Protein AF-A0A915P5U3-F1 (afdb_monomer_lite)

Structure (mmCIF, N/CA/C/O backbone):
data_AF-A0A915P5U3-F1
#
_entry.id   AF-A0A915P5U3-F1
#
loop_
_atom_site.group_PDB
_atom_site.id
_atom_site.type_symbol
_atom_site.label_atom_id
_atom_site.label_alt_id
_atom_site.label_comp_id
_atom_site.label_asym_id
_atom_site.label_entity_id
_atom_site.label_seq_id
_atom_site.pdbx_PDB_ins_code
_atom_site.Cartn_x
_atom_site.Cartn_y
_atom_site.Cartn_z
_atom_site.occupancy
_atom_site.B_iso_or_equiv
_atom_site.auth_seq_id
_atom_site.auth_comp_id
_atom_site.auth_asym_id
_atom_site.auth_atom_id
_atom_site.pdbx_PDB_model_num
ATOM 1 N N . MET A 1 1 ? 30.151 -20.315 -44.006 1.00 55.78 1 MET A N 1
ATOM 2 C CA . MET A 1 1 ? 29.338 -19.990 -42.812 1.00 55.78 1 MET A CA 1
ATOM 3 C C . MET A 1 1 ? 27.988 -20.669 -42.992 1.00 55.78 1 MET A C 1
ATOM 5 O O . MET A 1 1 ? 27.327 -20.391 -43.981 1.00 55.78 1 MET A O 1
ATOM 9 N N . SER A 1 2 ? 27.660 -21.656 -42.154 1.00 61.78 2 SER A N 1
ATOM 10 C CA . SER A 1 2 ? 26.509 -22.550 -42.367 1.00 61.78 2 SER A CA 1
ATOM 11 C C . SER A 1 2 ? 25.167 -21.840 -42.169 1.00 61.78 2 SER A C 1
ATOM 13 O O . SER A 1 2 ? 25.027 -21.000 -41.294 1.00 61.78 2 SER A O 1
ATOM 15 N N . SER A 1 3 ? 24.149 -22.216 -42.946 1.00 66.31 3 SER A N 1
ATOM 16 C CA . SER A 1 3 ? 22.794 -21.635 -42.882 1.00 66.31 3 SER A CA 1
ATOM 17 C C . SER A 1 3 ? 22.186 -21.658 -41.462 1.00 66.31 3 SER A C 1
ATOM 19 O O . SER A 1 3 ? 21.475 -20.743 -41.058 1.00 66.31 3 SER A O 1
ATOM 21 N N . ILE A 1 4 ? 22.570 -22.647 -40.650 1.00 71.25 4 ILE A N 1
ATOM 22 C CA . ILE A 1 4 ? 22.144 -22.826 -39.254 1.00 71.25 4 ILE A CA 1
ATOM 23 C C . ILE A 1 4 ? 22.592 -21.667 -38.345 1.00 71.25 4 ILE A C 1
ATOM 25 O O . ILE A 1 4 ? 21.835 -21.254 -37.467 1.00 71.25 4 ILE A O 1
ATOM 29 N N . THR A 1 5 ? 23.783 -21.091 -38.556 1.00 69.44 5 THR A N 1
ATOM 30 C CA . THR A 1 5 ? 2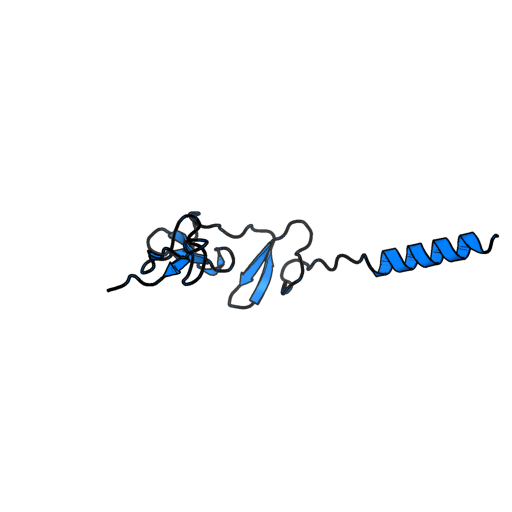4.250 -19.970 -37.723 1.00 69.44 5 THR A CA 1
ATOM 31 C C . THR A 1 5 ? 23.455 -18.691 -37.974 1.00 69.44 5 THR A C 1
ATOM 33 O O . THR A 1 5 ? 23.252 -17.927 -37.038 1.00 69.44 5 THR A O 1
ATOM 36 N N . LEU A 1 6 ? 22.928 -18.477 -39.183 1.00 69.06 6 LEU A N 1
ATOM 37 C CA . LEU A 1 6 ? 22.045 -17.340 -39.474 1.00 69.06 6 LEU A CA 1
ATOM 38 C C . LEU A 1 6 ? 20.680 -17.482 -38.781 1.00 69.06 6 LEU A C 1
ATOM 40 O O . LEU A 1 6 ? 20.172 -16.508 -38.225 1.00 69.06 6 LEU A O 1
ATOM 44 N N . PHE A 1 7 ? 20.112 -18.692 -38.742 1.00 75.12 7 PHE A N 1
ATOM 45 C CA . PHE A 1 7 ? 18.839 -18.950 -38.056 1.00 75.12 7 PHE A CA 1
ATOM 46 C C . PHE A 1 7 ? 18.932 -18.736 -36.542 1.00 75.12 7 PHE A C 1
ATOM 48 O O . PHE A 1 7 ? 18.062 -18.093 -35.958 1.00 75.12 7 PHE A O 1
ATOM 55 N N . LEU A 1 8 ? 20.007 -19.212 -35.909 1.00 74.00 8 LEU A N 1
ATOM 56 C CA . LEU A 1 8 ? 20.205 -19.043 -34.468 1.00 74.00 8 LEU A CA 1
ATOM 57 C C . LEU A 1 8 ? 20.421 -17.574 -34.078 1.00 74.00 8 LEU A C 1
ATOM 59 O O . LEU A 1 8 ? 19.855 -17.123 -33.086 1.00 74.00 8 LEU A O 1
ATOM 63 N N . VAL A 1 9 ? 21.161 -16.805 -34.884 1.00 76.69 9 VAL A N 1
ATOM 64 C CA . VAL A 1 9 ? 21.326 -15.354 -34.674 1.00 76.69 9 VAL A CA 1
ATOM 65 C C . VAL A 1 9 ? 19.986 -14.624 -34.808 1.00 76.69 9 VAL A C 1
ATOM 67 O O . VAL A 1 9 ? 19.673 -13.762 -33.992 1.00 76.69 9 VAL A O 1
ATOM 70 N N . SER A 1 10 ? 19.159 -15.010 -35.780 1.00 74.62 10 SER A N 1
ATOM 71 C CA . SER A 1 10 ? 17.833 -14.412 -35.993 1.00 74.62 10 SER A CA 1
ATOM 72 C C . SER A 1 10 ? 16.894 -14.650 -34.805 1.00 74.62 10 SER A C 1
ATOM 74 O O . SER A 1 10 ? 16.222 -13.727 -34.349 1.00 74.62 10 SER A O 1
ATOM 76 N N . ILE A 1 11 ? 16.886 -15.870 -34.257 1.00 76.31 11 ILE A N 1
ATOM 77 C CA . ILE A 1 11 ? 16.102 -16.218 -33.062 1.00 76.31 11 ILE A CA 1
ATOM 78 C C . ILE A 1 11 ? 16.609 -15.448 -31.842 1.00 76.31 11 ILE A C 1
ATOM 80 O O . ILE A 1 11 ? 15.801 -14.951 -31.063 1.00 76.31 11 ILE A O 1
ATOM 84 N N . PHE A 1 12 ? 17.927 -15.297 -31.690 1.00 72.69 12 PHE A N 1
ATOM 85 C CA . PHE A 1 12 ? 18.510 -14.551 -30.576 1.00 72.69 12 PHE A CA 1
ATOM 86 C C . PHE A 1 12 ? 18.108 -13.070 -30.613 1.00 72.69 12 PHE A C 1
ATOM 88 O O . PHE A 1 12 ? 17.718 -12.519 -29.589 1.00 72.69 12 PHE A O 1
ATOM 95 N N . ILE A 1 13 ? 18.111 -12.440 -31.793 1.00 69.50 13 ILE A N 1
ATOM 96 C CA . ILE A 1 13 ? 17.660 -11.048 -31.964 1.00 69.50 13 ILE A CA 1
ATOM 97 C C . ILE A 1 13 ? 16.161 -10.911 -31.661 1.00 69.50 13 ILE A C 1
ATOM 99 O O . ILE A 1 13 ? 15.758 -9.972 -30.977 1.00 69.50 13 ILE A O 1
ATOM 103 N N . LEU A 1 14 ? 15.335 -11.863 -32.107 1.00 67.06 14 LEU A N 1
ATOM 104 C CA . LEU A 1 14 ? 13.907 -11.881 -31.778 1.00 67.06 14 LEU A CA 1
ATOM 105 C C . LEU A 1 14 ? 13.676 -12.048 -30.270 1.00 67.06 14 LEU A C 1
ATOM 107 O O . LEU A 1 14 ? 12.842 -11.350 -29.704 1.00 67.06 14 LEU A O 1
ATOM 111 N N . PHE A 1 15 ? 14.451 -12.900 -29.598 1.00 63.44 15 PHE A N 1
ATOM 112 C CA . PHE A 1 15 ? 14.360 -13.092 -28.151 1.00 63.44 15 PHE A CA 1
ATOM 113 C C . PHE A 1 15 ? 14.722 -11.813 -27.378 1.00 63.44 15 PHE A C 1
ATOM 115 O O . PHE A 1 15 ? 14.022 -11.450 -26.438 1.00 63.44 15 PHE A O 1
ATOM 122 N N . GLN A 1 16 ? 15.752 -11.078 -27.816 1.00 60.62 16 GLN A N 1
ATOM 123 C CA . GLN A 1 16 ? 16.123 -9.777 -27.238 1.00 60.62 16 GLN A CA 1
ATOM 124 C C . GLN A 1 16 ? 15.036 -8.705 -27.451 1.00 60.62 16 GLN A C 1
ATOM 126 O O . GLN A 1 16 ? 14.793 -7.892 -26.562 1.00 60.62 16 GLN A O 1
ATOM 131 N N . LEU A 1 17 ? 14.338 -8.717 -28.595 1.00 56.53 17 LEU A N 1
ATOM 132 C CA . LEU A 1 17 ? 13.225 -7.796 -28.875 1.00 56.53 17 LEU A CA 1
ATOM 133 C C . LEU A 1 17 ? 11.978 -8.088 -28.026 1.00 56.53 17 LEU A C 1
ATOM 135 O O . LEU A 1 17 ? 11.269 -7.157 -27.647 1.00 56.53 17 LEU A O 1
ATOM 139 N N . ILE A 1 18 ? 11.713 -9.358 -27.710 1.00 59.56 18 ILE A N 1
ATOM 140 C CA . ILE A 1 18 ? 10.573 -9.765 -26.870 1.00 59.56 18 ILE A CA 1
ATOM 141 C C . ILE A 1 18 ? 10.864 -9.488 -25.384 1.00 59.56 18 ILE A C 1
ATOM 143 O O . ILE A 1 18 ? 9.952 -9.159 -24.629 1.00 59.56 18 ILE A O 1
ATOM 147 N N . TYR A 1 19 ? 12.132 -9.564 -24.965 1.00 55.06 19 TYR A N 1
ATOM 148 C CA . TYR A 1 19 ? 12.558 -9.438 -23.566 1.00 55.06 19 TYR A CA 1
ATOM 149 C C . TYR A 1 19 ? 12.988 -8.017 -23.164 1.00 55.06 19 TYR A C 1
ATOM 151 O O . TYR A 1 19 ? 13.808 -7.830 -22.267 1.00 55.06 19 TYR A O 1
ATOM 159 N N . SER A 1 20 ? 12.429 -6.983 -23.794 1.00 53.16 20 SER A N 1
ATOM 160 C CA . SER A 1 20 ? 12.450 -5.655 -23.178 1.00 53.16 20 SER A CA 1
ATOM 161 C C . SER A 1 20 ? 11.462 -5.665 -22.014 1.00 53.16 20 SER A C 1
ATOM 163 O O . SER A 1 20 ? 10.278 -5.390 -22.202 1.00 53.16 20 SER A O 1
ATOM 165 N N . GLN A 1 21 ? 11.942 -6.008 -20.814 1.00 56.88 21 GLN A N 1
ATOM 166 C CA . GLN A 1 21 ? 11.259 -5.686 -19.562 1.00 56.88 21 GLN A CA 1
ATOM 167 C C . GLN A 1 21 ? 11.015 -4.174 -19.568 1.00 56.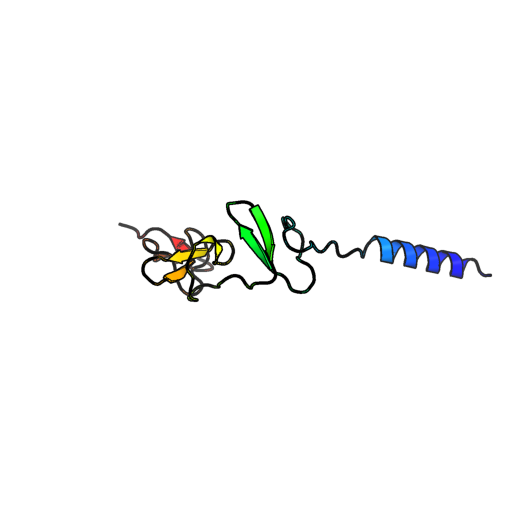88 21 GLN A C 1
ATOM 169 O O . GLN A 1 21 ? 11.909 -3.382 -19.270 1.00 56.88 21 GLN A O 1
ATOM 174 N N . LYS A 1 22 ? 9.818 -3.759 -19.991 1.00 63.91 22 LYS A N 1
ATOM 175 C CA . LYS A 1 22 ? 9.369 -2.368 -19.942 1.00 63.91 22 LYS A CA 1
ATOM 176 C C . LYS A 1 22 ? 9.075 -2.039 -18.488 1.00 63.91 22 LYS A C 1
ATOM 178 O O . LYS A 1 22 ? 7.923 -1.986 -18.077 1.00 63.91 22 LYS A O 1
ATOM 183 N N . CYS A 1 23 ? 10.131 -1.903 -17.700 1.00 73.31 23 CYS A N 1
ATOM 184 C CA . CYS A 1 23 ? 9.999 -1.347 -16.379 1.00 73.31 23 CYS A CA 1
ATOM 185 C C . CYS A 1 23 ? 9.933 0.181 -16.496 1.00 73.31 23 CYS A C 1
ATOM 187 O O . CYS A 1 23 ? 10.524 0.791 -17.392 1.00 73.31 23 CYS A O 1
ATOM 189 N N . VAL A 1 24 ? 9.171 0.795 -15.604 1.00 78.75 24 VAL A N 1
ATOM 190 C CA . VAL A 1 24 ? 8.869 2.223 -15.622 1.00 78.75 24 VAL A CA 1
ATOM 191 C C . VAL A 1 24 ? 9.796 2.962 -14.654 1.00 78.75 24 VAL A C 1
ATOM 193 O O . VAL A 1 24 ? 10.098 2.485 -13.554 1.00 78.75 24 VAL A O 1
ATOM 196 N N . GLY A 1 25 ? 10.308 4.112 -15.099 1.00 73.00 25 GLY A N 1
ATOM 197 C CA . GLY A 1 25 ? 11.260 4.928 -14.346 1.00 73.00 25 GLY A CA 1
ATOM 198 C C . GLY A 1 25 ? 10.614 5.713 -13.203 1.00 73.00 25 GLY A C 1
ATOM 199 O O . GLY A 1 25 ? 9.397 5.827 -13.108 1.00 73.00 25 GLY A O 1
ATOM 200 N N . TRP A 1 26 ? 11.436 6.290 -12.327 1.00 79.56 26 TRP A N 1
ATOM 201 C CA . TRP A 1 26 ? 10.957 7.108 -11.210 1.00 79.56 26 TRP A CA 1
ATOM 202 C C . TRP A 1 26 ? 10.059 8.263 -11.683 1.00 79.56 26 TRP A C 1
ATOM 204 O O . TRP A 1 26 ? 10.367 8.932 -12.670 1.00 79.56 26 TRP A O 1
ATOM 214 N N . GLY A 1 27 ? 8.949 8.489 -10.975 1.00 71.31 27 GLY A N 1
ATOM 215 C CA . GLY A 1 27 ? 7.976 9.543 -11.276 1.00 71.31 27 GLY A CA 1
ATOM 216 C C . GLY A 1 27 ? 7.146 9.307 -12.541 1.00 71.31 27 GLY A C 1
ATOM 217 O O . GLY A 1 27 ? 6.303 10.137 -12.873 1.00 71.31 27 GLY A O 1
ATOM 218 N N . GLN A 1 28 ? 7.358 8.197 -13.252 1.00 81.12 28 GLN A N 1
ATOM 219 C CA . GLN A 1 28 ? 6.563 7.844 -14.421 1.00 81.12 28 GLN A CA 1
ATOM 220 C C . GLN A 1 28 ? 5.352 7.002 -14.047 1.00 81.12 28 GLN A C 1
ATOM 222 O O . GLN A 1 28 ? 5.372 6.300 -13.033 1.00 81.12 28 GLN A O 1
ATOM 227 N N . ASP A 1 29 ? 4.313 7.101 -14.881 1.00 82.56 29 ASP A N 1
ATOM 228 C CA . ASP A 1 29 ? 3.047 6.432 -14.626 1.00 82.56 29 ASP A CA 1
ATOM 229 C C . ASP A 1 29 ? 3.206 4.917 -14.752 1.00 82.56 29 ASP A C 1
ATOM 231 O O . ASP A 1 29 ? 3.596 4.408 -15.805 1.00 82.56 29 ASP A O 1
ATOM 235 N N . CYS A 1 30 ? 2.970 4.213 -13.651 1.00 79.31 30 CYS A N 1
ATOM 236 C CA . CYS A 1 30 ? 3.204 2.785 -13.575 1.00 79.31 30 CYS A CA 1
ATOM 237 C C . CYS A 1 30 ? 2.044 1.948 -14.090 1.00 79.31 30 CYS A C 1
ATOM 239 O O . CYS A 1 30 ? 2.313 0.798 -14.392 1.00 79.31 30 CYS A O 1
ATOM 241 N N . GLY A 1 31 ? 0.821 2.472 -14.271 1.00 74.44 31 GLY A N 1
ATOM 242 C CA . GLY A 1 31 ? -0.314 1.720 -14.839 1.00 74.44 31 GLY A CA 1
ATOM 243 C C . GLY A 1 31 ? -0.326 0.217 -14.489 1.00 74.44 31 GLY A C 1
ATOM 244 O O . GLY A 1 31 ? -0.391 -0.147 -13.316 1.00 74.44 31 GLY A O 1
ATOM 245 N N . ASP A 1 32 ? -0.196 -0.635 -15.516 1.00 68.12 32 ASP A N 1
ATOM 246 C CA . ASP A 1 32 ? -0.017 -2.099 -15.407 1.00 68.12 32 ASP A CA 1
ATOM 247 C C . ASP A 1 32 ? 1.456 -2.570 -15.514 1.00 68.12 32 ASP A C 1
ATOM 249 O O . ASP A 1 32 ? 1.738 -3.765 -15.598 1.00 68.12 32 ASP A O 1
ATOM 253 N N . SER A 1 33 ? 2.411 -1.644 -15.583 1.00 75.75 33 SER A N 1
ATOM 254 C CA . SER A 1 33 ? 3.844 -1.912 -15.754 1.00 75.75 33 SER A CA 1
ATOM 255 C C . SER A 1 33 ? 4.602 -1.928 -14.421 1.00 75.75 33 SER A C 1
ATOM 257 O O . SER A 1 33 ? 4.321 -1.167 -13.496 1.00 75.75 33 SER A O 1
ATOM 259 N N . GLU A 1 34 ? 5.622 -2.781 -14.321 1.00 74.62 34 GLU A N 1
ATOM 260 C CA . GLU A 1 34 ? 6.464 -2.856 -13.123 1.00 74.62 34 GLU A CA 1
ATOM 261 C C . GLU A 1 34 ? 7.431 -1.670 -13.039 1.00 74.62 34 GLU A C 1
ATOM 263 O O . GLU A 1 34 ? 7.941 -1.181 -14.044 1.00 74.62 34 GLU A O 1
ATOM 268 N N . CYS A 1 35 ? 7.733 -1.205 -11.830 1.00 80.06 35 CYS A N 1
ATOM 269 C CA . CYS A 1 35 ? 8.702 -0.134 -11.630 1.00 80.06 35 CYS A CA 1
ATOM 270 C C . CYS A 1 35 ? 10.138 -0.676 -11.628 1.00 80.06 35 CYS A C 1
ATOM 272 O O . CYS A 1 35 ? 10.428 -1.691 -10.996 1.00 80.06 35 CYS A O 1
ATOM 274 N N . CYS A 1 36 ? 11.060 0.008 -12.313 1.00 80.81 36 CYS A N 1
ATOM 275 C CA . CYS A 1 36 ? 12.461 -0.423 -12.376 1.00 80.81 36 CYS A CA 1
ATOM 276 C C . CYS A 1 36 ? 13.143 -0.380 -10.997 1.00 80.81 36 CYS A C 1
ATOM 278 O O . CYS A 1 36 ? 12.736 0.366 -10.111 1.00 80.81 36 CYS A O 1
ATOM 280 N N . ASN A 1 37 ? 14.257 -1.102 -10.838 1.00 72.56 37 ASN A N 1
ATOM 281 C CA . ASN A 1 37 ? 15.170 -0.968 -9.690 1.00 72.56 37 ASN A CA 1
ATOM 282 C C . ASN A 1 37 ? 14.521 -1.199 -8.310 1.00 72.56 37 ASN A C 1
ATOM 284 O O . ASN A 1 37 ? 14.895 -0.547 -7.337 1.00 72.56 37 ASN A O 1
ATOM 288 N N . GLY A 1 38 ? 13.541 -2.106 -8.224 1.00 66.12 38 GLY A N 1
ATOM 289 C CA . GLY A 1 38 ? 12.861 -2.422 -6.961 1.00 66.12 38 GLY A CA 1
ATOM 290 C C . GLY A 1 38 ? 12.009 -1.275 -6.410 1.00 66.12 38 GLY A C 1
ATOM 291 O O . GLY A 1 38 ? 11.701 -1.253 -5.223 1.00 66.12 38 GLY A O 1
ATOM 292 N N . MET A 1 39 ? 11.655 -0.303 -7.254 1.00 76.19 39 MET A N 1
ATOM 293 C CA . MET A 1 39 ? 10.724 0.766 -6.906 1.00 76.19 39 MET A CA 1
ATOM 294 C C . MET A 1 39 ? 9.287 0.234 -6.817 1.00 76.19 39 MET A C 1
ATOM 296 O O . MET A 1 39 ? 8.955 -0.818 -7.359 1.00 76.19 39 MET A O 1
ATOM 300 N N . HIS A 1 40 ? 8.412 0.995 -6.161 1.00 76.00 40 HIS A N 1
ATOM 301 C CA . HIS A 1 40 ? 7.013 0.629 -5.966 1.00 76.00 40 HIS A CA 1
ATOM 302 C C . HIS A 1 40 ? 6.078 1.608 -6.674 1.00 76.00 40 HIS A C 1
ATOM 304 O O . HIS A 1 40 ? 6.270 2.824 -6.617 1.00 76.00 40 HIS A O 1
ATOM 310 N N . CYS A 1 41 ? 5.041 1.066 -7.311 1.00 75.25 41 CYS A N 1
ATOM 311 C CA . CYS A 1 41 ? 3.973 1.847 -7.919 1.00 75.25 41 CYS A CA 1
ATOM 312 C C . CYS A 1 41 ? 3.073 2.446 -6.825 1.00 75.25 41 CYS A C 1
ATOM 314 O O . CYS A 1 41 ? 2.422 1.715 -6.073 1.00 75.25 41 CYS A O 1
ATOM 316 N N . LYS A 1 42 ? 3.065 3.776 -6.704 1.00 73.81 42 LYS A N 1
ATOM 317 C CA . LYS A 1 42 ? 2.354 4.540 -5.668 1.00 73.81 42 LYS A CA 1
ATOM 318 C C . LYS A 1 42 ? 1.322 5.473 -6.272 1.00 73.81 42 LYS A C 1
ATOM 320 O O . LYS A 1 42 ? 1.591 6.093 -7.287 1.00 73.81 42 LYS A O 1
ATOM 325 N N . ASN A 1 43 ? 0.177 5.632 -5.617 1.00 71.56 43 ASN A N 1
ATOM 326 C CA . ASN A 1 43 ? -0.788 6.651 -6.012 1.00 71.56 43 ASN A CA 1
ATOM 327 C C . ASN A 1 43 ? -0.411 8.010 -5.398 1.00 71.56 43 ASN A C 1
ATOM 329 O O . ASN A 1 43 ? -0.230 8.107 -4.187 1.00 71.56 43 ASN A O 1
ATOM 333 N N . TYR A 1 44 ? -0.305 9.035 -6.233 1.00 65.81 44 TYR A N 1
ATOM 334 C CA . TYR A 1 44 ? -0.096 10.425 -5.858 1.00 65.81 44 TYR A CA 1
ATOM 335 C C . TYR A 1 44 ? -1.250 11.243 -6.443 1.00 65.81 44 TYR A C 1
ATOM 337 O O . TYR A 1 44 ? -1.325 11.411 -7.657 1.00 65.81 44 TYR A O 1
ATOM 345 N N . PHE A 1 45 ? -2.172 11.742 -5.614 1.00 62.34 45 PHE A N 1
ATOM 346 C CA . PHE A 1 45 ? -3.299 12.580 -6.064 1.00 62.34 45 PHE A CA 1
ATOM 347 C C . PHE A 1 45 ? -4.101 12.019 -7.262 1.00 62.34 45 PHE A C 1
ATOM 349 O O . PHE A 1 45 ? -4.577 12.774 -8.111 1.00 62.34 45 PHE A O 1
ATOM 356 N N . GLY A 1 46 ? -4.265 10.694 -7.343 1.00 67.69 46 GLY A N 1
ATOM 357 C CA . GLY A 1 46 ? -5.016 10.036 -8.417 1.00 67.69 46 GLY A CA 1
ATOM 358 C C . GLY A 1 46 ? -4.188 9.565 -9.617 1.00 67.69 46 GLY A C 1
ATOM 359 O O . GLY A 1 46 ? -4.753 8.892 -10.476 1.00 67.69 46 GLY A O 1
ATOM 360 N N . THR A 1 47 ? -2.878 9.824 -9.670 1.00 70.12 47 THR A N 1
ATOM 361 C CA . THR A 1 47 ? -1.965 9.236 -10.669 1.00 70.12 47 THR A CA 1
ATOM 362 C C . THR A 1 47 ? -1.084 8.171 -10.027 1.00 70.12 47 THR A C 1
ATOM 364 O O . THR A 1 47 ? -0.677 8.298 -8.875 1.00 70.12 47 THR A O 1
ATOM 367 N N . TYR A 1 48 ? -0.808 7.076 -10.732 1.00 77.31 48 TYR A N 1
ATOM 368 C CA . TYR A 1 48 ? 0.004 5.981 -10.202 1.00 77.31 48 TYR A CA 1
ATOM 369 C C . TYR A 1 48 ? 1.428 6.140 -10.709 1.00 77.31 48 TYR A C 1
ATOM 371 O O . TYR A 1 48 ? 1.641 5.988 -11.895 1.00 77.31 48 TYR A O 1
ATOM 379 N N . GLN A 1 49 ? 2.409 6.428 -9.855 1.00 82.75 49 GLN A N 1
ATOM 380 C CA . GLN A 1 49 ? 3.795 6.673 -10.258 1.00 82.75 49 GLN A CA 1
ATOM 381 C C . GLN A 1 49 ? 4.806 5.788 -9.523 1.00 82.75 49 GLN A C 1
ATOM 383 O O . GLN A 1 49 ? 4.640 5.461 -8.346 1.00 82.75 49 GLN A O 1
ATOM 388 N N . CYS A 1 50 ? 5.901 5.436 -10.197 1.00 79.56 50 CYS A N 1
ATOM 389 C CA . CYS A 1 50 ? 7.001 4.688 -9.588 1.00 79.56 50 CYS A CA 1
ATOM 390 C C . CYS A 1 50 ? 7.806 5.533 -8.598 1.00 79.56 50 CYS A C 1
ATOM 392 O O . CYS A 1 50 ? 8.320 6.597 -8.943 1.00 79.56 50 CYS A O 1
ATOM 394 N N . SER A 1 51 ? 7.984 5.028 -7.378 1.00 75.25 51 SER A N 1
ATOM 395 C CA . SER A 1 51 ? 8.708 5.719 -6.310 1.00 75.25 51 SER A CA 1
ATOM 396 C C . SER A 1 51 ? 9.628 4.779 -5.533 1.00 75.25 51 SER A C 1
ATOM 398 O O . SER A 1 51 ? 9.328 3.603 -5.342 1.00 75.25 51 SER A O 1
ATOM 400 N N . ILE A 1 52 ? 10.761 5.317 -5.070 1.00 66.56 52 ILE A N 1
ATOM 401 C CA . ILE A 1 52 ? 11.788 4.585 -4.306 1.00 66.56 52 ILE A CA 1
ATOM 402 C C . ILE A 1 52 ? 11.321 4.316 -2.870 1.00 66.56 52 ILE A C 1
ATOM 404 O O . ILE A 1 52 ? 11.717 3.334 -2.252 1.00 66.56 52 ILE A O 1
ATOM 408 N N . ALA A 1 53 ? 10.471 5.185 -2.320 1.00 64.25 53 ALA A N 1
ATOM 409 C CA . ALA A 1 53 ? 9.982 5.002 -0.964 1.00 64.25 53 ALA A CA 1
ATOM 410 C C . ALA A 1 53 ? 8.938 3.874 -0.943 1.00 64.25 53 ALA A C 1
ATOM 412 O O . ALA A 1 53 ? 7.936 4.000 -1.659 1.00 64.25 53 ALA A O 1
ATOM 413 N N . PRO A 1 54 ? 9.085 2.838 -0.094 1.00 64.88 54 PRO A N 1
ATOM 414 C CA . PRO A 1 54 ? 8.049 1.828 0.073 1.00 64.88 54 PRO A CA 1
ATOM 415 C C . PRO A 1 54 ? 6.746 2.506 0.505 1.00 64.88 54 PRO A C 1
ATOM 417 O O . PRO A 1 54 ? 6.744 3.523 1.212 1.00 64.88 54 PRO A O 1
ATOM 420 N N . CYS A 1 55 ? 5.619 2.029 -0.009 1.00 71.00 55 CYS A N 1
ATOM 421 C CA . CYS A 1 55 ? 4.322 2.472 0.486 1.00 71.00 55 CYS A CA 1
ATOM 422 C C . CYS A 1 55 ? 4.094 1.901 1.883 1.00 71.00 55 CYS A C 1
ATOM 424 O O . CYS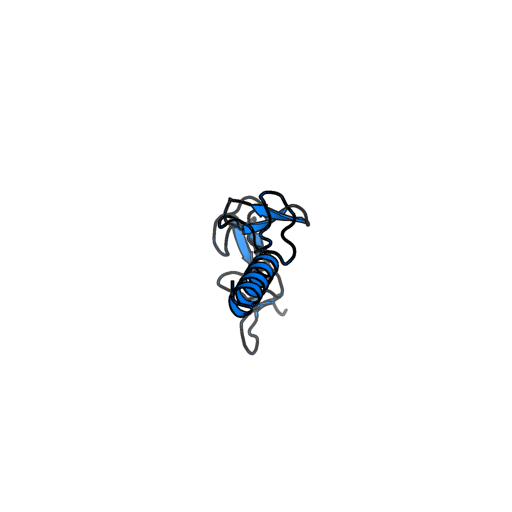 A 1 55 ? 4.638 0.858 2.238 1.00 71.00 55 CYS A O 1
ATOM 426 N N . VAL A 1 56 ? 3.348 2.625 2.708 1.00 77.50 56 VAL A N 1
ATOM 427 C CA . VAL A 1 56 ? 3.097 2.198 4.080 1.00 77.50 56 VAL A CA 1
ATOM 428 C C . VAL A 1 56 ? 1.990 1.141 4.065 1.00 77.50 56 VAL A C 1
ATOM 430 O O . VAL A 1 56 ? 0.873 1.398 3.611 1.00 77.50 56 VAL A O 1
ATOM 433 N N . GLU A 1 57 ? 2.315 -0.061 4.536 1.00 77.44 57 GLU A N 1
ATOM 434 C CA . GLU A 1 57 ? 1.368 -1.177 4.629 1.00 77.44 57 GLU A CA 1
ATOM 435 C C . GLU A 1 57 ? 0.355 -1.012 5.773 1.00 77.44 57 GLU A C 1
ATOM 437 O O . GLU A 1 57 ? 0.513 -0.165 6.656 1.00 77.44 57 GLU A O 1
ATOM 442 N N . VAL A 1 58 ? -0.689 -1.850 5.779 1.00 80.94 58 VAL A N 1
ATOM 443 C CA . VAL A 1 58 ? -1.719 -1.875 6.832 1.00 80.94 58 VAL A CA 1
ATOM 444 C C . VAL A 1 58 ? -1.082 -1.964 8.218 1.00 80.94 58 VAL A C 1
ATOM 446 O O . VAL A 1 58 ? -0.196 -2.775 8.465 1.00 80.94 58 VAL A O 1
ATOM 449 N N . GLY A 1 59 ? -1.562 -1.132 9.142 1.00 76.81 59 GLY A N 1
ATOM 450 C CA . GLY A 1 59 ? -1.089 -1.083 10.524 1.00 76.81 59 GLY A CA 1
ATOM 451 C C . GLY A 1 59 ? 0.170 -0.239 10.736 1.00 76.81 59 GLY A C 1
ATOM 452 O O . GLY A 1 59 ? 0.441 0.142 11.874 1.00 76.81 59 GLY A O 1
ATOM 453 N N . ASN A 1 60 ? 0.890 0.138 9.676 1.00 81.69 60 ASN A N 1
ATOM 454 C CA . ASN A 1 60 ? 2.084 0.975 9.782 1.00 81.69 60 ASN A CA 1
ATOM 455 C C . ASN A 1 60 ? 1.753 2.469 9.763 1.00 81.69 60 ASN A C 1
ATOM 457 O O . ASN A 1 60 ? 0.703 2.887 9.271 1.00 81.69 60 ASN A O 1
ATOM 461 N N . LYS A 1 61 ? 2.655 3.282 10.330 1.00 82.19 61 LYS A N 1
ATOM 462 C CA . LYS A 1 61 ? 2.426 4.717 10.529 1.00 82.19 61 LYS A CA 1
ATOM 463 C C . LYS A 1 61 ? 2.393 5.499 9.218 1.00 82.19 61 LYS A C 1
ATOM 465 O O . LYS A 1 61 ? 3.318 5.416 8.419 1.00 82.19 61 LYS A O 1
ATOM 470 N N . CYS A 1 62 ? 1.386 6.348 9.073 1.00 81.69 62 CYS A N 1
ATOM 471 C CA . CYS A 1 62 ? 1.205 7.268 7.958 1.00 81.69 62 CYS A CA 1
ATOM 472 C C . CYS A 1 62 ? 0.918 8.682 8.475 1.00 81.69 62 CYS A C 1
ATOM 474 O O . CYS A 1 62 ? 0.379 8.864 9.565 1.00 81.69 62 CYS A O 1
ATOM 476 N N . GLN A 1 63 ? 1.271 9.694 7.682 1.00 79.69 63 GLN A N 1
ATOM 477 C CA . GLN A 1 63 ? 0.893 11.093 7.941 1.00 79.69 63 GLN A CA 1
ATOM 478 C C . GLN A 1 63 ? -0.230 11.561 7.005 1.00 79.69 63 GLN A C 1
ATOM 480 O O . GLN A 1 63 ? -1.117 12.332 7.386 1.00 79.69 63 GLN A O 1
ATOM 485 N N . ILE A 1 64 ? -0.219 11.058 5.774 1.00 75.75 64 ILE A N 1
ATOM 486 C CA . ILE A 1 64 ? -1.166 11.386 4.712 1.00 75.75 64 ILE A CA 1
ATOM 487 C C . ILE A 1 64 ? -1.667 10.101 4.061 1.00 75.75 64 ILE A C 1
ATOM 489 O O . ILE A 1 64 ? -0.982 9.079 4.111 1.00 75.75 64 ILE A O 1
ATOM 493 N N . ASP A 1 65 ? -2.858 10.164 3.472 1.00 69.81 65 ASP A N 1
ATOM 494 C CA . ASP A 1 65 ? -3.498 9.029 2.804 1.00 69.81 65 ASP A CA 1
ATOM 495 C C . ASP A 1 65 ? -2.624 8.463 1.678 1.00 69.81 65 ASP A C 1
ATOM 497 O O . ASP A 1 65 ? -2.367 7.262 1.666 1.00 69.81 65 ASP A O 1
ATOM 501 N N . ASP A 1 66 ? -2.027 9.334 0.862 1.00 65.44 66 ASP A N 1
ATOM 502 C CA . ASP A 1 66 ? -1.105 8.979 -0.234 1.00 65.44 66 ASP A CA 1
ATOM 503 C C . ASP A 1 66 ? 0.226 8.357 0.241 1.00 65.44 66 ASP A C 1
ATOM 505 O O . ASP A 1 66 ? 1.045 7.889 -0.550 1.00 65.44 66 ASP A O 1
ATOM 509 N N . GLY A 1 67 ? 0.477 8.331 1.554 1.00 69.38 67 GLY A N 1
ATOM 510 C CA . GLY A 1 67 ? 1.598 7.591 2.130 1.00 69.38 67 GLY A CA 1
ATOM 511 C C . GLY A 1 67 ? 1.348 6.081 2.162 1.00 69.38 67 GLY A C 1
ATOM 512 O O . GLY A 1 67 ? 2.302 5.298 2.165 1.00 69.38 67 GLY A O 1
ATOM 513 N N . CYS A 1 68 ? 0.079 5.674 2.184 1.00 78.25 68 CYS A N 1
ATOM 514 C CA . CYS A 1 68 ? -0.338 4.286 2.284 1.00 78.25 68 CYS A CA 1
ATOM 515 C C . CYS A 1 68 ? -0.321 3.575 0.928 1.00 78.25 68 CYS A C 1
ATOM 517 O O . CYS A 1 68 ? -0.466 4.189 -0.126 1.00 78.25 68 CYS A O 1
ATOM 519 N N . CYS A 1 69 ? -0.136 2.255 0.947 1.00 74.94 69 CYS A N 1
ATOM 520 C CA . CYS A 1 69 ? -0.220 1.446 -0.269 1.00 74.94 69 CYS A CA 1
ATOM 521 C C . CYS A 1 69 ? -1.604 1.521 -0.927 1.00 74.94 69 CYS A C 1
ATOM 523 O O . CYS A 1 69 ? -2.615 1.784 -0.278 1.00 74.94 69 CYS A O 1
ATOM 525 N N . SER A 1 70 ? -1.657 1.247 -2.230 1.00 72.00 70 SER A N 1
ATOM 526 C CA . SER A 1 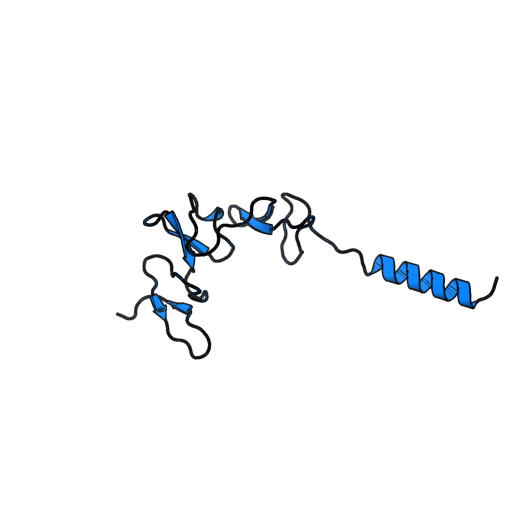70 ? -2.887 1.284 -3.023 1.00 72.00 70 SER A CA 1
ATOM 527 C C . SER A 1 70 ? -4.042 0.515 -2.376 1.00 72.00 70 SER A C 1
ATOM 529 O O . SER A 1 70 ? -3.922 -0.660 -2.034 1.00 72.00 70 SER A O 1
ATOM 531 N N . GLY A 1 71 ? -5.196 1.173 -2.254 1.00 69.06 71 GLY A N 1
ATOM 532 C CA . GLY A 1 71 ? -6.382 0.600 -1.609 1.00 69.06 71 GLY A CA 1
ATOM 533 C C . GLY A 1 71 ? -6.405 0.742 -0.087 1.00 69.06 71 GLY A C 1
ATOM 534 O O . GLY A 1 71 ? -7.380 0.317 0.538 1.00 69.06 71 GLY A O 1
ATOM 535 N N . LEU A 1 72 ? -5.388 1.374 0.494 1.00 82.56 72 LEU A N 1
ATOM 536 C CA . LEU A 1 72 ? -5.344 1.763 1.894 1.00 82.56 72 LEU A CA 1
ATOM 537 C C . LEU A 1 72 ? -5.536 3.275 2.034 1.00 82.56 72 LEU A C 1
ATOM 539 O O . LEU A 1 72 ? -5.275 4.039 1.108 1.00 82.56 72 LEU A O 1
ATOM 543 N N . SER A 1 73 ? -5.976 3.697 3.212 1.00 85.69 73 SER A N 1
ATOM 544 C CA . SER A 1 73 ? -6.054 5.106 3.596 1.00 85.69 73 SER A CA 1
ATOM 545 C C . SER A 1 73 ? -5.394 5.317 4.946 1.00 85.69 73 SER A C 1
ATOM 547 O O . SER A 1 73 ? -5.240 4.383 5.735 1.00 85.69 73 SER A O 1
ATOM 549 N N . CYS A 1 74 ? -4.987 6.549 5.219 1.00 84.94 74 CYS A N 1
ATOM 550 C CA . CYS A 1 74 ? -4.355 6.900 6.469 1.00 84.94 74 CYS A CA 1
ATOM 551 C C . CYS A 1 74 ? -5.418 7.220 7.515 1.00 84.94 74 CYS A C 1
ATOM 553 O O . CYS A 1 74 ? -6.061 8.272 7.498 1.00 84.94 74 CYS A O 1
ATOM 555 N N . ASN A 1 75 ? -5.593 6.322 8.482 1.00 87.44 75 ASN A N 1
ATOM 556 C CA . ASN A 1 75 ? -6.490 6.568 9.596 1.00 87.44 75 ASN A CA 1
ATOM 557 C C . ASN A 1 75 ? -5.956 7.727 10.443 1.00 87.44 75 ASN A C 1
ATOM 559 O O . ASN A 1 75 ? -5.047 7.548 11.247 1.00 87.44 75 ASN A O 1
ATOM 563 N N . LYS A 1 76 ? -6.578 8.903 10.338 1.00 83.25 76 LYS A N 1
ATOM 564 C CA . LYS A 1 76 ? -6.192 10.104 11.097 1.00 83.25 76 LYS A CA 1
ATOM 565 C C . LYS A 1 76 ? -6.316 9.959 12.618 1.00 83.25 76 LYS A C 1
ATOM 567 O O . LYS A 1 76 ? -5.712 10.738 13.344 1.00 83.25 76 LYS A O 1
ATOM 572 N N . LYS A 1 77 ? -7.081 8.981 13.125 1.00 83.19 77 LYS A N 1
ATOM 573 C CA . LYS A 1 77 ? -7.185 8.727 14.573 1.00 83.19 77 LYS A CA 1
ATOM 574 C C . LYS A 1 77 ? -5.981 7.966 15.118 1.00 83.19 77 LYS A C 1
ATOM 576 O O . LYS A 1 77 ? -5.542 8.244 16.226 1.00 83.19 77 LYS A O 1
ATOM 581 N N . THR A 1 78 ? -5.474 6.995 14.363 1.00 83.00 78 THR A N 1
ATOM 582 C CA . THR A 1 78 ? -4.357 6.133 14.787 1.00 83.00 78 THR A CA 1
ATOM 583 C C . THR A 1 78 ? -3.039 6.499 14.109 1.00 83.00 78 THR A C 1
ATOM 585 O O . THR A 1 78 ? -1.993 5.997 14.507 1.00 83.00 78 THR A O 1
ATOM 588 N N . ASN A 1 79 ? -3.080 7.388 13.111 1.00 86.19 79 ASN A N 1
ATOM 589 C CA . ASN A 1 79 ? -1.991 7.696 12.186 1.00 86.19 79 ASN A CA 1
ATOM 590 C C . ASN A 1 79 ? -1.388 6.431 11.570 1.00 86.19 79 ASN A C 1
ATOM 592 O O . ASN A 1 79 ? -0.171 6.318 11.464 1.00 86.19 79 ASN A O 1
ATOM 596 N N . THR A 1 80 ? -2.232 5.461 11.207 1.00 86.75 80 THR A N 1
ATOM 597 C CA . THR A 1 80 ? -1.806 4.202 10.582 1.00 86.75 80 THR A CA 1
ATOM 598 C C . THR A 1 80 ? -2.618 3.883 9.337 1.00 86.75 80 THR A C 1
ATOM 600 O O . THR A 1 80 ? -3.788 4.258 9.237 1.00 86.75 80 THR A O 1
ATOM 603 N N . CYS A 1 81 ? -2.009 3.188 8.380 1.00 86.69 81 CYS A N 1
ATOM 604 C CA . CYS A 1 81 ? -2.709 2.766 7.175 1.00 86.69 81 CYS A CA 1
ATOM 605 C C . CYS A 1 81 ? -3.740 1.686 7.491 1.00 86.69 81 CYS A C 1
ATOM 607 O O . CYS A 1 81 ? -3.490 0.766 8.272 1.00 86.69 81 CYS A O 1
ATOM 609 N N . CYS A 1 82 ? -4.904 1.792 6.869 1.00 86.81 82 CYS A N 1
ATOM 610 C CA . CYS A 1 82 ? -6.042 0.910 7.074 1.00 86.81 82 CYS A CA 1
ATOM 611 C C . CYS A 1 82 ? -6.692 0.547 5.736 1.00 86.81 82 CYS A C 1
ATOM 613 O O . CYS A 1 82 ? -6.583 1.293 4.765 1.00 86.81 82 CYS A O 1
ATOM 615 N N . ALA A 1 83 ? -7.365 -0.601 5.681 1.00 87.19 83 ALA A N 1
ATOM 616 C CA . ALA A 1 83 ? -8.036 -1.079 4.479 1.00 87.19 83 ALA A CA 1
ATOM 617 C C . ALA A 1 83 ? -9.392 -0.384 4.260 1.00 87.19 83 ALA A C 1
ATOM 619 O O . ALA A 1 83 ? -10.215 -0.273 5.175 1.00 87.19 83 ALA A O 1
ATOM 620 N N . ASN A 1 84 ? -9.629 0.063 3.024 1.00 84.94 84 ASN A N 1
ATOM 621 C CA . ASN A 1 84 ? -10.883 0.689 2.601 1.00 84.94 84 ASN A CA 1
ATOM 622 C C . ASN A 1 84 ? -11.999 -0.334 2.330 1.00 84.94 84 ASN A C 1
ATOM 624 O O . ASN A 1 84 ? -11.770 -1.543 2.278 1.00 84.94 84 ASN A O 1
ATOM 628 N N . LYS A 1 85 ? -13.230 0.153 2.130 1.00 84.69 85 LYS A N 1
ATOM 629 C CA . LYS A 1 85 ? -14.404 -0.691 1.858 1.00 84.69 85 LYS A CA 1
ATOM 630 C C . LYS A 1 85 ? -14.159 -1.613 0.654 1.00 84.69 85 LYS A C 1
ATOM 632 O O . LYS A 1 85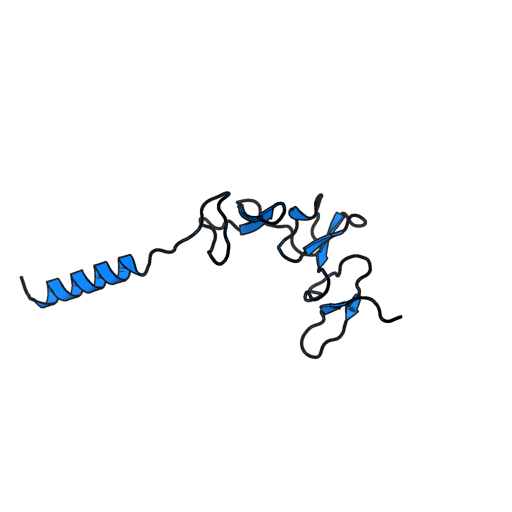 ? -13.651 -1.173 -0.373 1.00 84.69 85 LYS A O 1
ATOM 637 N N . GLY A 1 86 ? -14.526 -2.888 0.784 1.00 76.62 86 GLY A N 1
ATOM 638 C CA . GLY A 1 86 ? -14.364 -3.910 -0.257 1.00 76.62 86 GLY A CA 1
ATOM 639 C C . GLY A 1 86 ? -12.952 -4.492 -0.379 1.00 76.62 86 GLY A C 1
ATOM 640 O O . GLY A 1 86 ? -12.748 -5.412 -1.166 1.00 76.62 86 GLY A O 1
ATOM 641 N N . ARG A 1 87 ? -11.976 -4.006 0.399 1.00 80.19 87 ARG A N 1
ATOM 642 C CA . ARG A 1 87 ? -10.640 -4.611 0.479 1.00 80.19 87 ARG A CA 1
ATOM 643 C C . ARG A 1 87 ? -10.600 -5.716 1.533 1.00 80.19 87 ARG A C 1
ATOM 645 O O . ARG A 1 87 ? -11.368 -5.659 2.497 1.00 80.19 87 ARG A O 1
ATOM 652 N N . PRO A 1 88 ? -9.716 -6.715 1.367 1.00 80.50 88 PRO A N 1
ATOM 653 C CA . PRO A 1 88 ? -9.531 -7.750 2.369 1.00 80.50 88 PRO A CA 1
ATOM 654 C C . PRO A 1 88 ? -9.077 -7.120 3.686 1.00 80.50 88 PRO A C 1
ATOM 656 O O . PRO A 1 88 ? -8.264 -6.197 3.694 1.00 80.50 88 PRO A O 1
ATOM 659 N N . CYS A 1 89 ? -9.603 -7.616 4.803 1.00 75.94 89 CYS A N 1
ATOM 660 C CA . CYS A 1 89 ? -9.392 -6.969 6.093 1.00 75.94 89 CYS A CA 1
ATOM 661 C C . CYS A 1 89 ? -7.934 -6.970 6.534 1.00 75.94 89 CYS A C 1
ATOM 663 O O . CYS A 1 89 ? -7.600 -6.079 7.300 1.00 75.94 89 CYS A O 1
ATOM 665 N N . GLN A 1 90 ? -7.138 -7.964 6.097 1.00 67.06 90 GLN A N 1
ATOM 666 C CA . GLN A 1 90 ? -5.678 -8.183 6.225 1.00 67.06 90 GLN A CA 1
ATOM 667 C C . GLN A 1 90 ? -4.929 -7.659 7.474 1.00 67.06 90 GLN A C 1
ATOM 669 O O . GLN A 1 90 ? -3.709 -7.702 7.455 1.00 67.06 90 GLN A O 1
ATOM 674 N N . ASN A 1 91 ? -5.631 -7.203 8.524 1.00 62.75 91 ASN A N 1
ATOM 675 C CA . ASN A 1 91 ? -5.262 -6.806 9.894 1.00 62.75 91 ASN A CA 1
ATOM 676 C C . ASN A 1 91 ? -6.036 -5.571 10.418 1.00 62.75 91 ASN A C 1
ATOM 678 O O . ASN A 1 91 ? -6.225 -5.474 11.627 1.00 62.75 91 ASN A O 1
ATOM 682 N N . ALA A 1 92 ? -6.518 -4.641 9.578 1.00 77.19 92 ALA A N 1
ATOM 683 C CA . ALA A 1 92 ? -7.285 -3.477 10.051 1.00 77.19 92 ALA A CA 1
ATOM 684 C C . ALA A 1 92 ? -8.114 -2.787 8.954 1.00 77.19 92 ALA A C 1
ATOM 686 O O . ALA A 1 92 ? -7.574 -2.318 7.952 1.00 77.19 92 ALA A O 1
ATOM 687 N N . CYS A 1 93 ? -9.415 -2.619 9.203 1.00 85.38 93 CYS A N 1
ATOM 688 C CA . CYS A 1 93 ? -10.293 -1.781 8.388 1.00 85.38 93 CYS A CA 1
ATOM 689 C C . CYS A 1 93 ? -10.249 -0.317 8.836 1.00 85.38 93 CYS A C 1
ATOM 691 O O . CYS A 1 93 ? -10.041 -0.014 10.014 1.00 85.38 93 CYS A O 1
ATOM 693 N N . CYS A 1 94 ? -10.455 0.604 7.896 1.00 86.88 94 CYS A N 1
ATOM 694 C CA . CYS A 1 94 ? -10.532 2.026 8.203 1.00 86.88 94 CYS A CA 1
ATOM 695 C C . CYS A 1 94 ? -11.695 2.359 9.144 1.00 86.88 94 CYS A C 1
ATOM 697 O O . CYS A 1 94 ? -12.681 1.622 9.213 1.00 86.88 94 CYS A O 1
ATOM 699 N N . PRO A 1 95 ? -11.600 3.467 9.901 1.00 81.81 95 PRO A N 1
ATOM 700 C CA . PRO A 1 95 ? -12.627 3.834 10.864 1.00 81.81 95 PRO A CA 1
ATOM 701 C C . PRO A 1 95 ? -13.996 3.926 10.183 1.00 81.81 95 PRO A C 1
ATOM 703 O O . PRO A 1 95 ? -14.108 4.506 9.106 1.00 81.81 95 PRO A O 1
ATOM 706 N N . LYS A 1 96 ? -15.028 3.398 10.858 1.00 83.31 96 LYS A N 1
ATOM 707 C CA . LYS A 1 96 ? -16.406 3.179 10.360 1.00 83.31 96 LYS A CA 1
ATOM 708 C C . LYS A 1 96 ? -16.609 1.928 9.501 1.00 83.31 96 LYS A C 1
ATOM 710 O O . LYS A 1 96 ? -17.735 1.682 9.082 1.00 83.31 96 LYS A O 1
ATOM 715 N N . LEU A 1 97 ? -15.569 1.132 9.278 1.00 85.69 97 LEU A N 1
ATOM 716 C CA . LEU A 1 97 ? -15.677 -0.167 8.629 1.00 85.69 97 LEU A CA 1
ATOM 717 C C . LEU A 1 97 ? -15.355 -1.276 9.629 1.00 85.69 97 LEU A C 1
ATOM 719 O O . LEU A 1 97 ? -14.526 -1.115 10.525 1.00 85.69 97 LEU A O 1
ATOM 723 N N . VAL A 1 98 ? -16.011 -2.412 9.457 1.00 86.75 98 VAL A N 1
ATOM 724 C CA . VAL A 1 98 ? -15.774 -3.643 10.207 1.00 86.75 98 VAL A CA 1
ATOM 725 C C . VAL A 1 98 ? -15.360 -4.739 9.242 1.00 86.75 98 VAL A C 1
ATOM 727 O O . VAL A 1 98 ? -15.672 -4.683 8.051 1.00 86.75 98 VAL A O 1
ATOM 730 N N . CYS A 1 99 ? -14.647 -5.740 9.746 1.00 85.94 99 CYS A N 1
ATOM 731 C CA . CYS A 1 99 ? -14.346 -6.903 8.933 1.00 85.94 99 CYS A CA 1
ATOM 732 C C . CYS A 1 99 ? -15.598 -7.777 8.808 1.00 85.94 99 CYS A C 1
ATOM 734 O O . CYS A 1 99 ? -16.017 -8.403 9.779 1.00 85.94 99 CYS A O 1
ATOM 736 N N . GLY A 1 100 ? -16.214 -7.779 7.627 1.00 83.56 100 GLY A N 1
ATOM 737 C CA . GLY A 1 100 ? -17.352 -8.632 7.308 1.00 83.56 100 GLY A CA 1
ATOM 738 C C . GLY A 1 100 ? -16.892 -10.045 6.969 1.00 83.56 100 GLY A C 1
ATOM 739 O O . GLY A 1 100 ? -15.855 -10.232 6.331 1.00 83.56 100 GLY A O 1
ATOM 740 N N . THR A 1 101 ? -17.662 -11.048 7.378 1.00 71.56 101 THR A N 1
ATOM 741 C CA . THR A 1 101 ? -17.412 -12.455 7.057 1.00 71.56 101 THR A CA 1
ATOM 742 C C . THR A 1 101 ? -17.972 -12.795 5.675 1.00 71.56 101 THR A C 1
ATOM 744 O O . THR A 1 101 ? -19.174 -12.968 5.493 1.00 71.56 101 THR A O 1
ATOM 747 N N . GLY A 1 102 ? -17.084 -12.873 4.682 1.00 63.62 102 GLY A N 1
ATOM 748 C CA . GLY A 1 102 ? -17.368 -13.431 3.359 1.00 63.62 102 GLY A CA 1
ATOM 749 C C . GLY A 1 102 ? -16.980 -14.911 3.243 1.00 63.62 102 GLY A C 1
ATOM 750 O O . GLY A 1 102 ? -16.185 -15.385 4.052 1.00 63.62 102 GLY A O 1
ATOM 751 N N . PRO A 1 103 ? -17.461 -15.636 2.215 1.00 54.44 103 PRO A N 1
ATOM 752 C CA . PRO A 1 103 ? -17.243 -17.081 2.062 1.00 54.44 103 PRO A CA 1
ATOM 753 C C . PRO A 1 103 ? -15.788 -17.512 1.789 1.00 54.44 103 PRO A C 1
ATOM 755 O O . PRO A 1 103 ? -15.498 -18.699 1.884 1.00 54.44 103 PRO A O 1
ATOM 758 N N . TYR A 1 104 ? -14.870 -16.586 1.476 1.00 56.47 104 TYR A N 1
ATOM 759 C CA . TYR A 1 104 ? -13.485 -16.932 1.108 1.00 56.47 104 TYR A CA 1
ATOM 760 C C . TYR A 1 104 ? -12.401 -16.064 1.770 1.00 56.47 104 TYR A C 1
ATOM 762 O O . TYR A 1 104 ? -11.293 -16.543 1.981 1.00 56.47 104 TYR A O 1
ATOM 770 N N . LEU A 1 105 ? -12.699 -14.811 2.128 1.00 65.31 105 LEU A N 1
ATOM 771 C CA . LEU A 1 105 ? -11.825 -13.904 2.882 1.00 65.31 105 LEU A CA 1
ATOM 772 C C . LEU A 1 105 ? -12.681 -12.772 3.460 1.00 65.31 105 LEU A C 1
ATOM 774 O O . LEU A 1 105 ? -13.617 -12.309 2.806 1.00 65.31 105 LEU A O 1
ATOM 778 N N . GLY A 1 106 ? -12.371 -12.325 4.680 1.00 78.19 106 GLY A N 1
ATOM 779 C CA . GLY A 1 106 ? -13.058 -11.183 5.276 1.00 78.19 106 GLY A CA 1
ATOM 780 C C . GLY A 1 106 ? -12.723 -9.893 4.529 1.00 78.19 106 GLY A C 1
ATOM 781 O O . GLY A 1 106 ? -11.555 -9.655 4.211 1.00 78.19 106 GLY A O 1
ATOM 782 N N . TYR A 1 107 ? -13.725 -9.056 4.262 1.00 86.19 107 TYR A N 1
ATOM 783 C CA . TYR A 1 107 ? -13.559 -7.757 3.602 1.00 86.19 107 TYR A CA 1
ATOM 784 C C . TYR A 1 107 ? -14.141 -6.623 4.444 1.00 86.19 107 TYR A C 1
ATOM 786 O O . TYR A 1 107 ? -15.087 -6.810 5.208 1.00 86.19 107 TYR A O 1
ATOM 794 N N . CYS A 1 108 ? -13.568 -5.428 4.315 1.00 87.25 108 CYS A N 1
ATOM 795 C CA . CYS A 1 108 ? -14.025 -4.264 5.060 1.00 87.25 108 CYS A CA 1
ATOM 796 C C . CYS A 1 108 ? -15.389 -3.803 4.541 1.00 87.25 108 CYS A C 1
ATOM 798 O O . CYS A 1 108 ? -15.532 -3.419 3.377 1.00 87.25 108 CYS A O 1
ATOM 800 N N . VAL A 1 109 ? -16.391 -3.826 5.413 1.00 88.12 109 VAL A N 1
ATOM 801 C CA . VAL A 1 109 ? -17.774 -3.428 5.130 1.00 88.12 109 VAL A CA 1
ATOM 802 C C . VAL A 1 109 ? -18.250 -2.395 6.129 1.00 88.12 109 VAL A C 1
ATOM 804 O O . VAL A 1 109 ? -17.670 -2.223 7.197 1.00 88.12 109 VAL A O 1
ATOM 807 N N . GLU A 1 110 ? -19.331 -1.711 5.786 1.00 86.62 110 GLU A N 1
ATOM 808 C CA . GLU A 1 110 ? -20.047 -0.908 6.767 1.00 86.62 110 GLU A CA 1
ATOM 809 C C . GLU A 1 110 ? -20.708 -1.838 7.797 1.00 86.62 110 GLU A C 1
ATOM 811 O O . GLU A 1 110 ? -21.206 -2.901 7.418 1.00 86.62 110 GLU A O 1
ATOM 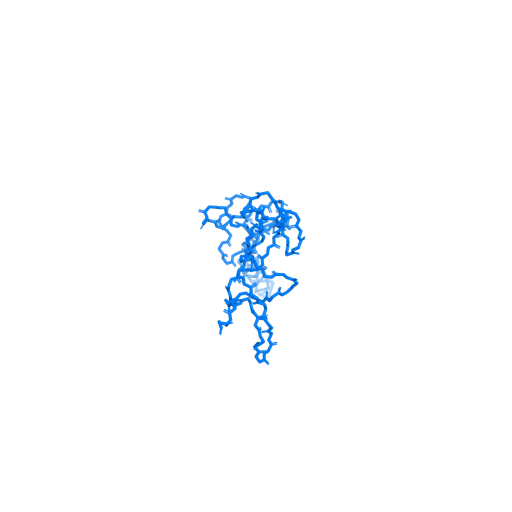816 N N . PRO A 1 111 ? -20.694 -1.481 9.092 1.00 79.81 111 PRO A N 1
ATOM 817 C CA . PRO A 1 111 ? -21.357 -2.273 10.116 1.00 79.81 111 PRO A CA 1
ATOM 818 C C . PRO A 1 111 ? -22.859 -2.354 9.828 1.00 79.81 111 PRO A C 1
ATOM 820 O O . PRO A 1 111 ? -23.519 -1.329 9.645 1.00 79.81 111 PRO A O 1
ATOM 823 N N . SER A 1 112 ? -23.388 -3.578 9.793 1.00 71.44 112 SER A N 1
ATOM 824 C CA . SER A 1 112 ? -24.828 -3.823 9.745 1.00 71.44 112 SER A CA 1
ATOM 825 C C . SER A 1 112 ? -25.477 -3.202 10.982 1.00 71.44 112 SER A C 1
ATOM 827 O O . SER A 1 112 ? -24.998 -3.410 12.097 1.00 71.44 112 SER A O 1
ATOM 829 N N . LYS A 1 113 ? -26.507 -2.388 10.755 1.00 59.31 113 LYS A N 1
ATOM 830 C CA . LYS A 1 113 ? -27.233 -1.648 11.791 1.00 59.31 113 LYS A CA 1
ATOM 831 C C . LYS A 1 113 ? -28.072 -2.564 12.673 1.00 59.31 113 LYS A C 1
ATOM 833 O O . LYS A 1 113 ? -28.621 -3.541 12.118 1.00 59.31 113 LYS A O 1
#

Secondary structure (DSSP, 8-state):
--HHHHHHHHHHHHHHHHT---PBPTTSB-TTSPBGGG-EEEEETTEEEEESSPPBPTTSB-SSGGGBPTTEEEETTTTEEEEPTTSB-TT-BPTT-EEE--SSS-EEEPPP-

Foldseek 3Di:
DDPVVVVVVVVVVVVVVVPPQPAAEFQDQQVVHHHPPPWDFFDDPRGTGTDNDDAAEFPGAADFQSSHHPQWGQQPVNNGTAHEFFAFRPPHHHPQWDFDDDPPGTGTDHDDD

pLDDT: mean 74.64, std 8.93, range [53.16, 88.12]

Sequence (113 aa):
MSSITLFLVSIFILFQLIYSQKCVGWGQDCGDSECCNGMHCKNYFGTYQCSIAPCVEVGNKCQIDDGCCSGLSCNKKTNTCCANKGRPCQNACCPKLVCGTGPYLGYCVEPSK

Organism: NCBI:txid298350

Radius of gyration: 21.51 Å; chains: 1; bounding box: 57×35×58 Å